Protein AF-A0A7V3GUC4-F1 (afdb_monomer_lite)

Structure (mmCIF, N/CA/C/O backbone):
data_AF-A0A7V3GUC4-F1
#
_entry.id   AF-A0A7V3GUC4-F1
#
loop_
_atom_site.group_PDB
_atom_site.id
_atom_site.type_symbol
_atom_site.label_atom_id
_atom_site.label_alt_id
_atom_site.label_comp_id
_atom_site.label_asym_id
_atom_site.label_entity_id
_atom_site.label_seq_id
_atom_site.pdbx_PDB_ins_code
_atom_site.Cartn_x
_atom_site.Cartn_y
_atom_site.Cartn_z
_atom_site.occupancy
_atom_site.B_iso_or_equiv
_atom_site.auth_seq_id
_atom_site.auth_comp_id
_atom_site.auth_asym_id
_atom_site.auth_atom_id
_atom_sit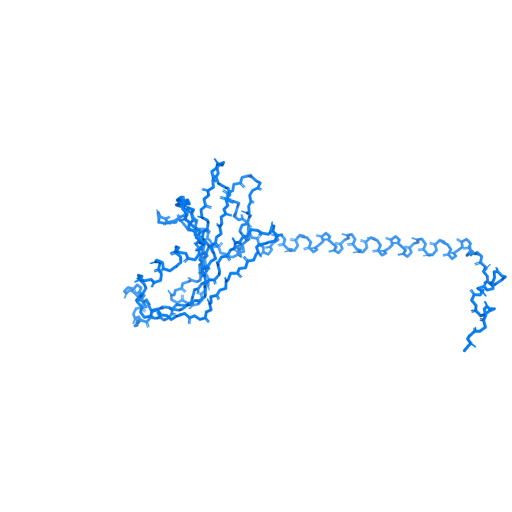e.pdbx_PDB_model_num
ATOM 1 N N . MET A 1 1 ? 56.568 14.018 -6.327 1.00 49.44 1 MET A N 1
ATOM 2 C CA . MET A 1 1 ? 56.702 14.998 -7.427 1.00 49.44 1 MET A CA 1
ATOM 3 C C . MET A 1 1 ? 56.612 14.236 -8.741 1.00 49.44 1 MET A C 1
ATOM 5 O O . MET A 1 1 ? 57.601 13.652 -9.157 1.00 49.44 1 MET A O 1
ATOM 9 N N . THR A 1 2 ? 55.417 14.144 -9.321 1.00 49.81 2 THR A N 1
ATOM 10 C CA . THR A 1 2 ? 55.169 13.628 -10.679 1.00 49.81 2 THR A CA 1
ATOM 11 C C . THR A 1 2 ? 55.562 14.703 -11.692 1.00 49.81 2 THR A C 1
ATOM 13 O O . THR A 1 2 ? 55.303 15.885 -11.455 1.00 49.81 2 THR A O 1
ATOM 16 N N . ARG A 1 3 ? 56.267 14.324 -12.764 1.00 50.00 3 ARG A N 1
ATOM 17 C CA . ARG A 1 3 ? 56.753 15.273 -13.773 1.00 50.00 3 ARG A CA 1
ATOM 18 C C . ARG A 1 3 ? 55.576 15.743 -14.643 1.00 50.00 3 ARG A C 1
ATOM 20 O O . ARG A 1 3 ? 54.760 14.912 -15.027 1.00 50.00 3 ARG A O 1
ATOM 27 N N . PRO A 1 4 ? 55.482 17.044 -14.969 1.00 56.75 4 PRO A N 1
ATOM 28 C CA . PRO A 1 4 ? 54.414 17.584 -15.817 1.00 56.75 4 PRO A CA 1
ATOM 29 C C . PRO A 1 4 ? 54.405 17.013 -17.248 1.00 56.75 4 PRO A C 1
ATOM 31 O O . PRO A 1 4 ? 53.396 17.141 -17.933 1.00 56.75 4 PRO A O 1
ATOM 34 N N . ASP A 1 5 ? 55.475 16.334 -17.668 1.00 56.84 5 ASP A N 1
ATOM 35 C CA . ASP A 1 5 ? 55.592 15.726 -18.998 1.00 56.84 5 ASP A CA 1
ATOM 36 C C . ASP A 1 5 ? 54.876 14.365 -19.120 1.00 56.84 5 ASP A C 1
ATOM 38 O O . ASP A 1 5 ? 54.579 13.932 -20.229 1.00 56.84 5 ASP A O 1
ATOM 42 N N . ASP A 1 6 ? 54.515 13.723 -18.000 1.00 54.62 6 ASP A N 1
ATOM 43 C CA . ASP A 1 6 ? 53.772 12.447 -17.995 1.00 54.62 6 ASP A CA 1
ATOM 44 C C . ASP A 1 6 ? 52.257 12.635 -18.243 1.00 54.62 6 ASP A C 1
ATOM 46 O O . ASP A 1 6 ? 51.493 11.670 -18.243 1.00 54.62 6 ASP A O 1
ATOM 50 N N . LEU A 1 7 ? 51.802 13.882 -18.428 1.00 54.81 7 LEU A N 1
ATOM 51 C CA . LEU A 1 7 ? 50.395 14.240 -18.645 1.00 54.81 7 LEU A CA 1
ATOM 52 C C . LEU A 1 7 ? 50.060 14.561 -20.109 1.00 54.81 7 LEU A C 1
ATOM 54 O O . LEU A 1 7 ? 48.899 14.831 -20.425 1.00 54.81 7 LEU A O 1
ATOM 58 N N . PHE A 1 8 ? 51.049 14.528 -21.006 1.00 58.19 8 PHE A N 1
ATOM 59 C CA . PHE A 1 8 ? 50.827 14.729 -22.433 1.00 58.19 8 PHE A CA 1
ATOM 60 C C . PHE A 1 8 ? 50.652 13.373 -23.112 1.00 58.19 8 PHE A C 1
ATOM 62 O O . PHE A 1 8 ? 51.603 12.625 -23.322 1.00 58.19 8 PHE A O 1
ATOM 69 N N . VAL A 1 9 ? 49.402 13.058 -23.455 1.00 60.81 9 VAL A N 1
ATOM 70 C CA . VAL A 1 9 ? 49.082 11.962 -24.373 1.00 60.81 9 VAL A CA 1
ATOM 71 C C . VAL A 1 9 ? 49.828 12.232 -25.679 1.00 60.81 9 VAL A C 1
ATOM 73 O O . VAL A 1 9 ? 49.647 13.291 -26.282 1.00 60.81 9 VAL A O 1
ATOM 76 N N . ASP A 1 10 ? 50.685 11.299 -26.090 1.00 59.06 10 ASP A N 1
ATOM 77 C CA . ASP A 1 10 ? 51.451 11.395 -27.327 1.00 59.06 10 ASP A CA 1
ATOM 78 C C . ASP A 1 10 ? 50.486 11.507 -28.517 1.00 59.06 10 ASP A C 1
ATOM 80 O O . ASP A 1 10 ? 49.867 10.532 -28.949 1.00 59.06 10 ASP A O 1
ATOM 84 N N . ALA A 1 11 ? 50.323 12.724 -29.037 1.00 57.06 11 ALA A N 1
ATOM 85 C CA . ALA A 1 11 ? 49.419 13.010 -30.146 1.00 57.06 11 ALA A CA 1
ATOM 86 C C . ALA A 1 11 ? 49.819 12.260 -31.430 1.00 57.06 11 ALA A C 1
ATOM 88 O O . ALA A 1 11 ? 48.992 12.109 -32.329 1.00 57.06 11 ALA A O 1
ATOM 89 N N . SER A 1 12 ? 51.060 11.762 -31.514 1.00 57.84 12 SER A N 1
ATOM 90 C CA . SER A 1 12 ? 51.538 10.946 -32.633 1.00 57.84 12 SER A CA 1
ATOM 91 C C . SER A 1 12 ? 51.109 9.474 -32.546 1.00 57.84 12 SER A C 1
ATOM 93 O O . SER A 1 12 ? 51.075 8.792 -33.570 1.00 57.84 12 SER A O 1
ATOM 95 N N . ALA A 1 13 ? 50.692 9.005 -31.363 1.00 61.38 13 ALA A N 1
ATOM 96 C CA . ALA A 1 13 ? 50.120 7.675 -31.153 1.00 61.38 13 ALA A CA 1
ATOM 97 C C . ALA A 1 13 ? 48.615 7.605 -31.489 1.00 61.38 13 ALA A C 1
ATOM 99 O O . ALA A 1 13 ? 48.033 6.519 -31.526 1.00 61.38 13 ALA A O 1
ATOM 100 N N . TYR A 1 14 ? 47.969 8.749 -31.749 1.00 63.34 14 TYR A N 1
ATOM 101 C CA . TYR A 1 14 ? 46.583 8.794 -32.206 1.00 63.34 14 TYR A CA 1
ATOM 102 C C . TYR A 1 14 ? 46.513 8.489 -33.704 1.00 63.34 14 TYR A C 1
ATOM 104 O O . TYR A 1 14 ? 46.754 9.343 -34.559 1.00 63.34 14 TYR A O 1
ATOM 112 N N . HIS A 1 15 ? 46.151 7.254 -34.035 1.00 66.62 15 HIS A N 1
ATOM 113 C CA . HIS A 1 15 ? 45.766 6.899 -35.392 1.00 66.62 15 HIS A CA 1
ATOM 114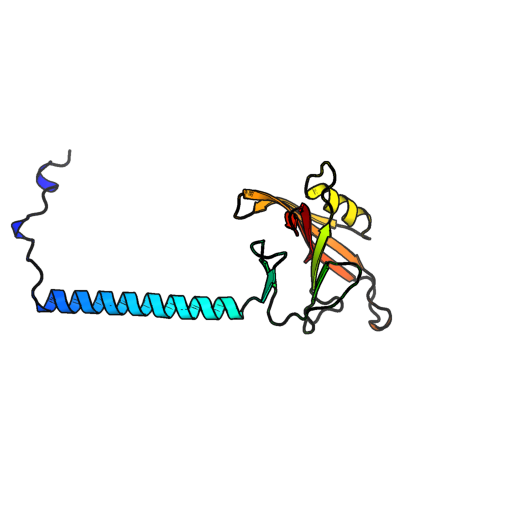 C C . HIS A 1 15 ? 44.249 7.040 -35.538 1.00 66.62 15 HIS A C 1
ATOM 116 O O . HIS A 1 15 ? 43.509 6.366 -34.818 1.00 66.62 15 HIS A O 1
ATOM 122 N N . PRO A 1 16 ? 43.756 7.917 -36.436 1.00 70.25 16 PRO A N 1
ATOM 123 C CA . PRO A 1 16 ? 42.329 7.993 -36.698 1.00 70.25 16 PRO A CA 1
ATOM 124 C C . PRO A 1 16 ? 41.853 6.624 -37.201 1.00 70.25 16 PRO A C 1
ATOM 126 O O . PRO A 1 16 ? 42.535 6.021 -38.037 1.00 70.25 16 PRO A O 1
ATOM 129 N N . PRO A 1 17 ? 40.709 6.124 -36.705 1.00 72.62 17 PRO A N 1
ATOM 130 C CA . PRO A 1 17 ? 40.251 4.782 -37.023 1.00 72.62 17 PRO A CA 1
ATOM 131 C C . PRO A 1 17 ? 40.114 4.611 -38.532 1.00 72.62 17 PRO A C 1
ATOM 133 O O . PRO A 1 17 ? 39.611 5.490 -39.246 1.00 72.62 17 PRO A O 1
ATOM 136 N N . GLY A 1 18 ? 40.543 3.455 -39.030 1.00 82.19 18 GLY A N 1
ATOM 137 C CA . GLY A 1 18 ? 40.352 3.108 -40.430 1.00 82.19 18 GLY A CA 1
ATOM 138 C C . GLY A 1 18 ? 38.861 3.111 -40.790 1.00 82.19 18 GLY A C 1
ATOM 139 O O . GLY A 1 18 ? 37.994 2.885 -39.946 1.00 82.19 18 GLY A O 1
ATOM 140 N N . LYS A 1 19 ? 38.520 3.301 -42.073 1.00 81.69 19 LYS A N 1
ATOM 141 C CA . LYS A 1 19 ? 37.110 3.287 -42.535 1.00 81.69 19 LYS A CA 1
ATOM 142 C C . LYS A 1 19 ? 36.351 2.021 -42.110 1.00 81.69 19 LYS A C 1
ATOM 144 O O . LYS A 1 19 ? 35.135 2.064 -41.952 1.00 81.69 19 LYS A O 1
ATOM 149 N N . TRP A 1 20 ? 37.056 0.900 -41.958 1.00 80.06 20 TRP A N 1
ATOM 150 C CA . TRP A 1 20 ? 36.499 -0.364 -41.479 1.00 80.06 20 TRP A CA 1
ATOM 151 C C . TRP A 1 20 ? 36.253 -0.368 -39.965 1.00 80.06 20 TRP A C 1
ATOM 153 O O . TRP A 1 20 ? 35.163 -0.730 -39.537 1.00 80.06 20 TRP A O 1
ATOM 163 N N . GLU A 1 21 ? 37.211 0.106 -39.169 1.00 80.75 21 GLU A N 1
ATOM 164 C CA . GLU A 1 21 ? 37.087 0.222 -37.709 1.00 80.75 21 GLU A CA 1
ATOM 165 C C . GLU A 1 21 ? 35.981 1.204 -37.321 1.00 80.75 21 GLU A C 1
ATOM 167 O O . GLU A 1 21 ? 35.168 0.905 -36.452 1.00 80.75 21 GLU A O 1
ATOM 172 N N . ALA A 1 22 ? 35.865 2.324 -38.041 1.00 76.94 22 ALA A N 1
ATOM 173 C CA . ALA A 1 22 ? 34.768 3.269 -37.863 1.00 76.94 22 ALA A CA 1
ATOM 174 C C . ALA A 1 22 ? 33.399 2.640 -38.192 1.00 76.94 22 ALA A C 1
ATOM 176 O O . ALA A 1 22 ? 32.425 2.863 -37.479 1.00 76.94 22 ALA A O 1
ATOM 177 N N . ARG A 1 23 ? 33.305 1.813 -39.245 1.00 82.38 23 ARG A N 1
ATOM 178 C CA . ARG A 1 23 ? 32.062 1.094 -39.591 1.00 82.38 23 ARG A CA 1
ATOM 179 C C . ARG A 1 23 ? 31.712 0.017 -38.567 1.00 82.38 23 ARG A C 1
ATOM 181 O O . ARG A 1 23 ? 30.545 -0.097 -38.210 1.00 82.38 23 ARG A O 1
ATOM 188 N N . ALA A 1 24 ? 32.699 -0.741 -38.092 1.00 83.81 24 ALA A N 1
ATOM 189 C CA . ALA A 1 24 ? 32.514 -1.756 -37.060 1.00 83.81 24 ALA A CA 1
ATOM 190 C C . ALA A 1 24 ? 32.099 -1.127 -35.720 1.00 83.81 24 ALA A C 1
ATOM 192 O O . ALA A 1 24 ? 31.159 -1.604 -35.091 1.00 83.81 24 ALA A O 1
ATOM 193 N N . GLY A 1 25 ? 32.729 -0.013 -35.331 1.00 84.81 25 GLY A N 1
ATOM 194 C CA . GLY A 1 25 ? 32.355 0.765 -34.150 1.00 84.81 25 GLY A CA 1
ATOM 195 C C . GLY A 1 25 ? 30.940 1.334 -34.253 1.00 84.81 25 GLY A C 1
ATOM 196 O O . GLY A 1 25 ? 30.139 1.156 -33.340 1.00 84.81 25 GLY A O 1
ATOM 197 N N . ASN A 1 26 ? 30.584 1.929 -35.395 1.00 89.12 26 ASN A N 1
ATOM 198 C CA . ASN A 1 26 ? 29.226 2.429 -35.627 1.00 89.12 26 ASN A CA 1
ATOM 199 C C . ASN A 1 26 ? 28.183 1.304 -35.585 1.00 89.12 26 ASN A C 1
ATOM 201 O O . ASN A 1 26 ? 27.116 1.483 -35.003 1.00 89.12 26 ASN A O 1
ATOM 205 N N . LEU A 1 27 ? 28.484 0.138 -36.166 1.00 93.62 27 LEU A N 1
ATOM 206 C CA . LEU A 1 27 ? 27.596 -1.021 -36.110 1.00 93.62 27 LEU A CA 1
ATOM 207 C C . LEU A 1 27 ? 27.426 -1.519 -34.672 1.00 93.62 27 LEU A C 1
ATOM 209 O O . LEU A 1 27 ? 26.302 -1.772 -34.257 1.00 93.62 27 LEU A O 1
ATOM 213 N N . LEU A 1 28 ? 28.512 -1.614 -33.901 1.00 92.12 28 LEU A N 1
ATOM 214 C CA . LEU A 1 28 ? 28.461 -2.006 -32.493 1.00 92.12 28 LEU A CA 1
ATOM 215 C C . LEU A 1 28 ? 27.578 -1.050 -31.683 1.00 92.12 28 LEU A C 1
ATOM 217 O O . LEU A 1 28 ? 26.718 -1.505 -30.935 1.00 92.12 28 LEU A O 1
ATOM 221 N N . VAL A 1 29 ? 27.743 0.263 -31.869 1.00 91.69 29 VAL A N 1
ATOM 222 C CA . VAL A 1 29 ? 26.910 1.278 -31.208 1.00 91.69 29 VAL A CA 1
ATOM 223 C C . VAL A 1 29 ? 25.440 1.105 -31.584 1.00 91.69 29 VAL A C 1
ATOM 225 O O . VAL A 1 29 ? 24.587 1.122 -30.702 1.00 91.69 29 VAL A O 1
ATOM 228 N N . LEU A 1 30 ? 25.133 0.883 -32.865 1.00 93.06 30 LEU A N 1
ATOM 229 C CA . LEU A 1 30 ? 23.760 0.645 -33.317 1.00 93.06 30 LEU A CA 1
ATOM 230 C C . LEU A 1 30 ? 23.167 -0.642 -32.733 1.00 93.06 30 LEU A C 1
ATOM 232 O O . LEU A 1 30 ? 22.004 -0.648 -32.341 1.00 93.06 30 LEU A O 1
ATOM 236 N N . VAL A 1 31 ? 23.955 -1.714 -32.638 1.00 94.38 31 VAL A N 1
ATOM 237 C CA . VAL A 1 31 ? 23.527 -2.985 -32.037 1.00 94.38 31 VAL A CA 1
ATOM 238 C C . VAL A 1 31 ? 23.248 -2.809 -30.547 1.00 94.38 31 VAL A C 1
ATOM 240 O O . VAL A 1 31 ? 22.194 -3.224 -30.075 1.00 94.38 31 VAL A O 1
ATOM 243 N N . VAL A 1 32 ? 24.148 -2.157 -29.809 1.00 94.12 32 VAL A N 1
ATOM 244 C CA . VAL A 1 32 ? 23.967 -1.890 -28.374 1.00 94.12 32 VAL A CA 1
ATOM 245 C C . VAL A 1 32 ? 22.763 -0.980 -28.141 1.00 94.12 32 VAL A C 1
ATOM 247 O O . VAL A 1 32 ? 21.931 -1.283 -27.291 1.00 94.12 32 VAL A O 1
ATOM 250 N N . ALA A 1 33 ? 22.618 0.092 -28.923 1.00 93.75 33 ALA A N 1
ATOM 251 C CA . ALA A 1 33 ? 21.455 0.970 -28.852 1.00 93.75 33 ALA A CA 1
ATOM 252 C C . ALA A 1 33 ? 20.156 0.206 -29.154 1.00 93.75 33 ALA A C 1
ATOM 254 O O . ALA A 1 33 ? 19.178 0.348 -28.425 1.00 93.75 33 ALA A O 1
ATOM 255 N N . GLY A 1 34 ? 20.158 -0.656 -30.175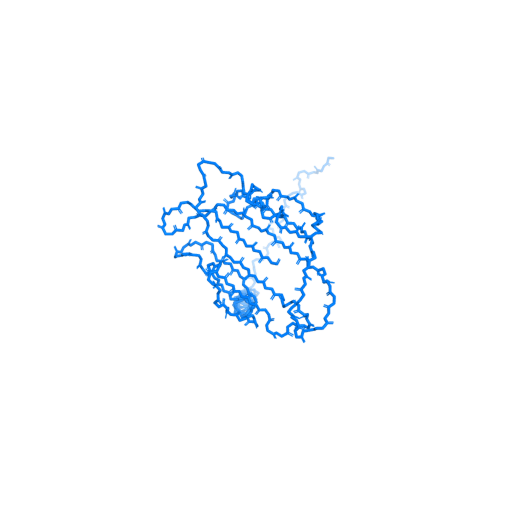 1.00 95.06 34 GLY A N 1
ATOM 256 C CA . GLY A 1 34 ? 19.024 -1.516 -30.512 1.00 95.06 34 GLY A CA 1
ATOM 257 C C . GLY A 1 34 ? 18.653 -2.478 -29.382 1.00 95.06 34 GLY A C 1
ATOM 258 O O . GLY A 1 34 ? 17.480 -2.580 -29.036 1.00 95.06 34 GLY A O 1
ATOM 259 N N . LEU A 1 35 ? 19.641 -3.133 -28.763 1.00 94.88 35 LEU A N 1
ATOM 260 C CA . LEU A 1 35 ? 19.430 -4.025 -27.618 1.00 94.88 35 LEU A CA 1
ATOM 261 C C . LEU A 1 35 ? 18.895 -3.281 -26.392 1.00 94.88 35 LEU A C 1
ATOM 263 O O . LEU A 1 35 ? 18.006 -3.795 -25.722 1.00 94.88 35 LEU A O 1
ATOM 267 N N . LEU A 1 36 ? 19.392 -2.074 -26.110 1.00 94.94 36 LEU A N 1
ATOM 268 C CA . LEU A 1 36 ? 18.893 -1.252 -25.006 1.00 94.94 36 LEU A CA 1
ATOM 269 C C . LEU A 1 36 ? 17.454 -0.790 -25.244 1.00 94.94 36 LEU A C 1
ATOM 271 O O . LEU A 1 36 ? 16.648 -0.821 -24.319 1.00 94.94 36 LEU A O 1
ATOM 275 N N . LEU A 1 37 ? 17.113 -0.399 -26.474 1.00 94.88 37 LEU A N 1
ATOM 276 C CA . LEU A 1 37 ? 15.751 0.004 -26.827 1.00 94.88 37 LEU A CA 1
ATOM 277 C C . LEU A 1 37 ? 14.776 -1.175 -26.749 1.00 94.88 37 LEU A C 1
ATOM 279 O O . LEU A 1 37 ? 13.720 -1.049 -26.136 1.00 94.88 37 LEU A O 1
ATOM 283 N N . LEU A 1 38 ? 15.141 -2.327 -27.320 1.00 93.81 38 LEU A N 1
ATOM 284 C CA . LEU A 1 38 ? 14.331 -3.547 -27.253 1.00 93.81 38 LEU A CA 1
ATOM 285 C C . LEU A 1 38 ? 14.188 -4.051 -25.818 1.00 93.81 38 LEU A C 1
ATOM 287 O O . LEU A 1 38 ? 13.079 -4.340 -25.381 1.00 93.81 38 LEU A O 1
ATOM 291 N N . GLY A 1 39 ? 15.292 -4.115 -25.074 1.00 90.62 39 GLY A N 1
ATOM 292 C CA . GLY A 1 39 ? 15.290 -4.526 -23.674 1.00 90.62 39 GLY A CA 1
ATOM 293 C C . GLY A 1 39 ? 14.457 -3.586 -22.806 1.00 90.62 39 GLY A C 1
ATOM 294 O O . GLY A 1 39 ? 13.645 -4.051 -22.014 1.00 90.62 39 GLY A O 1
ATOM 295 N N . GLY A 1 40 ? 14.590 -2.272 -23.002 1.00 89.06 40 GLY A N 1
ATOM 296 C CA . GLY A 1 40 ? 13.775 -1.273 -22.311 1.00 89.06 40 GLY A CA 1
ATOM 297 C C . GLY A 1 40 ? 12.286 -1.392 -22.637 1.00 89.06 40 GLY A C 1
ATOM 298 O O . GLY A 1 40 ? 11.454 -1.272 -21.740 1.00 89.06 40 GLY A O 1
ATOM 299 N N . TRP A 1 41 ? 11.939 -1.677 -23.894 1.00 89.94 41 TRP A N 1
ATOM 300 C CA . TRP A 1 41 ? 10.551 -1.889 -24.304 1.00 89.94 41 TRP A CA 1
ATOM 301 C C . TRP A 1 41 ? 9.954 -3.167 -23.701 1.00 89.94 41 TRP A C 1
ATOM 303 O O . TRP A 1 41 ? 8.906 -3.099 -23.069 1.00 89.94 41 TRP A O 1
ATOM 313 N N . MET A 1 42 ? 10.657 -4.302 -23.783 1.00 88.81 42 MET A N 1
ATOM 314 C CA . MET A 1 42 ? 10.202 -5.551 -23.156 1.00 88.81 42 MET A CA 1
ATOM 315 C C . MET A 1 42 ? 10.088 -5.428 -21.634 1.00 88.81 42 MET A C 1
ATOM 317 O O . MET A 1 42 ? 9.160 -5.968 -21.042 1.00 88.81 42 MET A O 1
ATOM 321 N N . PHE A 1 43 ? 11.011 -4.706 -20.992 1.00 80.56 43 PHE A N 1
ATOM 322 C CA . PHE A 1 43 ? 10.946 -4.442 -19.557 1.00 80.56 43 PHE A CA 1
ATOM 323 C C . PHE A 1 43 ? 9.727 -3.593 -19.187 1.00 80.56 43 PHE A C 1
ATOM 325 O O . PHE A 1 43 ? 9.058 -3.885 -18.198 1.00 80.56 43 PHE A O 1
ATOM 332 N N . LYS A 1 44 ? 9.415 -2.567 -19.988 1.00 81.44 44 LYS A N 1
ATOM 333 C CA . LYS A 1 44 ? 8.211 -1.753 -19.808 1.00 81.44 44 LYS A CA 1
ATOM 334 C C . LYS A 1 44 ? 6.950 -2.612 -19.900 1.00 81.44 44 LYS A C 1
ATOM 336 O O . LYS A 1 44 ? 6.136 -2.541 -18.987 1.00 81.44 44 LYS A O 1
ATOM 341 N N . ASP A 1 45 ? 6.804 -3.403 -20.959 1.00 80.00 45 ASP A N 1
ATOM 342 C CA . ASP A 1 45 ? 5.611 -4.232 -21.168 1.00 80.00 45 ASP A CA 1
ATOM 343 C C . ASP A 1 45 ? 5.466 -5.268 -20.045 1.00 80.00 45 ASP A C 1
ATOM 345 O O . ASP A 1 45 ? 4.399 -5.399 -19.452 1.00 80.00 45 ASP A O 1
ATOM 349 N N . TRP A 1 46 ? 6.571 -5.910 -19.652 1.00 80.38 46 TRP A N 1
ATOM 350 C CA . TRP A 1 46 ? 6.583 -6.824 -18.513 1.00 80.38 46 TRP A CA 1
ATOM 351 C C . TRP A 1 46 ? 6.133 -6.138 -17.217 1.00 80.38 46 TRP A C 1
ATOM 353 O O . TRP A 1 46 ? 5.267 -6.662 -16.524 1.00 80.38 46 TRP A O 1
ATOM 363 N N . MET A 1 47 ? 6.663 -4.951 -16.903 1.00 75.44 47 MET A N 1
ATOM 364 C CA . MET A 1 47 ? 6.256 -4.182 -15.720 1.00 75.44 47 MET A CA 1
ATOM 365 C C . MET A 1 47 ? 4.782 -3.761 -15.768 1.00 75.44 47 MET A C 1
ATOM 367 O O . MET A 1 47 ? 4.119 -3.772 -14.734 1.00 75.44 47 MET A O 1
ATOM 371 N N . GLN A 1 48 ? 4.264 -3.404 -16.945 1.00 72.44 48 GLN A N 1
ATOM 372 C CA . GLN A 1 48 ? 2.852 -3.054 -17.129 1.00 72.44 48 GLN A CA 1
ATOM 373 C C . GLN A 1 48 ? 1.927 -4.259 -16.930 1.00 72.44 48 GLN A C 1
ATOM 375 O O . GLN A 1 48 ? 0.836 -4.097 -16.393 1.00 72.44 48 GLN A O 1
ATOM 380 N N . ASP A 1 49 ? 2.376 -5.463 -17.283 1.00 74.12 49 ASP A N 1
ATOM 381 C CA . ASP A 1 49 ? 1.624 -6.697 -17.041 1.00 74.12 49 ASP A CA 1
ATOM 382 C C . ASP A 1 49 ? 1.659 -7.144 -15.567 1.00 74.12 49 ASP A C 1
ATOM 384 O O . ASP A 1 49 ? 0.776 -7.882 -15.127 1.00 74.12 49 ASP A O 1
ATOM 388 N N . GLN A 1 50 ? 2.659 -6.712 -14.786 1.00 73.31 50 GLN A N 1
ATOM 389 C CA . GLN A 1 50 ? 2.794 -7.087 -13.370 1.00 73.31 50 GLN A CA 1
ATOM 390 C C . GLN A 1 50 ? 1.895 -6.288 -12.422 1.00 73.31 50 GLN A C 1
ATOM 392 O O . GLN A 1 50 ? 1.692 -6.730 -11.291 1.00 73.31 50 GLN A O 1
ATOM 397 N N . PHE A 1 51 ? 1.360 -5.139 -12.841 1.00 74.94 51 PHE A N 1
ATOM 398 C CA . PHE A 1 51 ? 0.577 -4.269 -11.965 1.00 74.94 51 PHE A CA 1
ATOM 399 C C . PHE A 1 51 ? -0.627 -3.692 -12.690 1.00 74.94 51 PHE A C 1
ATOM 401 O O . PHE A 1 51 ? -0.536 -3.164 -13.795 1.00 74.94 51 PHE A O 1
ATOM 408 N N . ARG A 1 52 ? -1.772 -3.731 -12.020 1.00 74.81 52 ARG A N 1
ATOM 409 C CA . ARG A 1 52 ? -2.908 -2.888 -12.367 1.00 74.81 52 ARG A CA 1
ATOM 410 C C . ARG A 1 52 ? -2.828 -1.624 -11.537 1.00 74.81 52 ARG A C 1
ATOM 412 O O . ARG A 1 52 ? -2.297 -1.638 -10.437 1.00 74.81 52 ARG A O 1
ATOM 419 N N . TYR A 1 53 ? -3.362 -0.538 -12.066 1.00 78.50 53 TYR A N 1
ATOM 420 C CA . TYR A 1 53 ? -3.293 0.761 -11.420 1.00 78.50 53 TYR A CA 1
ATOM 421 C C . TYR A 1 53 ? -4.694 1.244 -11.093 1.00 78.50 53 TYR A C 1
ATOM 423 O O . TYR A 1 53 ? -5.581 1.227 -11.948 1.00 78.50 53 TYR A O 1
ATOM 431 N N . LEU A 1 54 ? -4.877 1.690 -9.859 1.00 75.00 54 LEU A N 1
ATOM 432 C CA . LEU A 1 54 ? -6.066 2.387 -9.417 1.00 75.00 54 LEU A CA 1
ATOM 433 C C . LEU A 1 54 ? -5.752 3.880 -9.375 1.00 75.00 54 LEU A C 1
ATOM 435 O O . LEU A 1 54 ? -5.034 4.346 -8.495 1.00 75.00 54 LEU A O 1
ATOM 439 N N . ALA A 1 55 ? -6.229 4.621 -10.372 1.00 72.56 55 ALA A N 1
ATOM 440 C CA . ALA A 1 55 ? -6.079 6.069 -10.391 1.00 72.56 55 ALA A CA 1
ATOM 441 C C . ALA A 1 55 ? -7.100 6.690 -9.433 1.00 72.56 55 ALA A C 1
ATOM 443 O O . ALA A 1 55 ? -8.298 6.459 -9.584 1.00 72.56 55 ALA A O 1
ATOM 444 N N . LEU A 1 56 ? -6.624 7.477 -8.467 1.00 69.75 56 LEU A N 1
ATOM 445 C CA . LEU A 1 56 ? -7.500 8.213 -7.554 1.00 69.75 56 LEU A CA 1
ATOM 446 C C . LEU A 1 56 ? -8.283 9.299 -8.310 1.00 69.75 56 LEU A C 1
ATOM 448 O O . LEU A 1 56 ? -9.483 9.428 -8.133 1.00 69.75 56 LEU A O 1
ATOM 452 N N . ALA A 1 57 ? -7.633 10.032 -9.212 1.00 66.44 57 ALA A N 1
ATOM 453 C CA . ALA A 1 57 ? -8.268 10.926 -10.178 1.00 66.44 57 ALA A CA 1
ATOM 454 C C . ALA A 1 57 ? -7.355 11.103 -11.405 1.00 66.44 57 ALA A C 1
ATOM 456 O O . ALA A 1 57 ? -6.230 10.594 -11.442 1.00 66.44 57 ALA A O 1
ATOM 457 N N . GLU A 1 58 ? -7.827 11.816 -12.427 1.00 56.09 58 GLU A N 1
ATOM 458 C CA . GLU A 1 58 ? -7.023 12.121 -13.613 1.00 56.09 58 GLU A CA 1
ATOM 459 C C . GLU A 1 58 ? -5.793 12.968 -13.230 1.00 56.09 58 GLU A C 1
ATOM 461 O O . GLU A 1 58 ? -5.927 14.080 -12.724 1.00 56.09 58 GLU A O 1
ATOM 466 N N . GLY A 1 59 ? -4.588 12.427 -13.448 1.00 61.22 59 GLY A N 1
ATOM 467 C CA . GLY A 1 59 ? -3.319 13.082 -13.096 1.00 61.22 59 GLY A CA 1
ATOM 468 C C . GLY A 1 59 ? -2.844 12.885 -11.649 1.00 61.22 59 GLY A C 1
ATOM 469 O O . GLY A 1 59 ? -1.798 13.425 -11.292 1.00 61.22 59 GLY A O 1
ATOM 470 N N . GLU A 1 60 ? -3.561 12.106 -10.836 1.00 68.56 60 GLU A N 1
ATOM 471 C CA . GLU A 1 60 ? -3.225 11.843 -9.429 1.00 68.56 60 GLU A CA 1
ATOM 472 C C . GLU A 1 60 ? -2.466 10.519 -9.223 1.00 68.56 60 GLU A C 1
ATOM 474 O O . GLU A 1 60 ? -2.226 9.758 -10.165 1.00 68.56 60 GLU A O 1
ATOM 479 N N . ILE A 1 61 ? -2.069 10.245 -7.969 1.00 66.00 61 ILE A N 1
ATOM 480 C CA . ILE A 1 61 ? -1.376 9.004 -7.592 1.00 66.00 61 ILE A CA 1
ATOM 481 C C . ILE A 1 61 ? -2.191 7.793 -8.061 1.00 66.00 61 ILE A C 1
ATOM 483 O O . ILE A 1 61 ? -3.375 7.643 -7.752 1.00 66.00 61 ILE A O 1
ATOM 487 N N . ALA A 1 62 ? -1.504 6.913 -8.784 1.00 79.12 62 ALA A N 1
ATOM 488 C CA . ALA A 1 62 ? -1.989 5.599 -9.145 1.00 79.12 62 ALA A CA 1
ATOM 489 C C . ALA A 1 62 ? -1.495 4.576 -8.118 1.00 79.12 62 ALA A C 1
ATOM 491 O O . ALA A 1 62 ? -0.289 4.450 -7.902 1.00 79.12 62 ALA A O 1
ATOM 492 N N . ILE A 1 63 ? -2.420 3.847 -7.504 1.00 81.50 63 ILE A N 1
ATOM 493 C CA . ILE A 1 63 ? -2.119 2.807 -6.522 1.00 81.50 63 ILE A CA 1
ATOM 494 C C . ILE A 1 63 ? -1.975 1.472 -7.269 1.00 81.50 63 ILE A C 1
ATOM 496 O O . ILE A 1 63 ? -2.942 1.031 -7.901 1.00 81.50 63 ILE A O 1
ATOM 500 N N . PRO A 1 64 ? -0.776 0.862 -7.300 1.00 83.62 64 PRO A N 1
ATOM 501 C CA . PRO A 1 64 ? -0.565 -0.391 -8.005 1.00 83.62 64 PRO A CA 1
ATOM 502 C C . PRO A 1 64 ? -1.075 -1.577 -7.181 1.00 83.62 64 PRO A C 1
ATOM 504 O O . PRO A 1 64 ? -0.704 -1.714 -6.023 1.00 83.62 64 PRO A O 1
ATOM 507 N N . TYR A 1 65 ? -1.825 -2.481 -7.807 1.00 86.62 65 TYR A N 1
ATOM 508 C CA . TYR A 1 65 ? -2.246 -3.748 -7.210 1.00 86.62 65 TYR A CA 1
ATOM 509 C C . TYR A 1 65 ? -1.952 -4.937 -8.142 1.00 86.62 65 TYR A C 1
ATOM 511 O O . TYR A 1 65 ? -1.877 -4.767 -9.367 1.00 86.62 65 TYR A O 1
ATOM 519 N N . PRO A 1 66 ? -1.774 -6.160 -7.606 1.00 86.00 66 PRO A N 1
ATOM 520 C CA . PRO A 1 66 ? -1.457 -7.329 -8.422 1.00 86.00 66 PRO A CA 1
ATOM 521 C C . PRO A 1 66 ? -2.568 -7.678 -9.433 1.00 86.00 66 PRO A C 1
ATOM 523 O O . PRO A 1 66 ? -3.753 -7.613 -9.105 1.00 86.00 66 PRO A O 1
ATOM 526 N N . PRO A 1 67 ? -2.235 -8.143 -10.651 1.00 84.56 67 PRO A N 1
ATOM 527 C CA . PRO A 1 67 ? -3.210 -8.418 -11.708 1.00 84.56 67 PRO A CA 1
ATOM 528 C C . PRO A 1 67 ? -4.128 -9.607 -11.413 1.00 84.56 67 PRO A C 1
ATOM 530 O O . PRO A 1 67 ? -5.191 -9.708 -12.025 1.00 84.56 67 PRO A O 1
ATOM 533 N N . ALA A 1 68 ? -3.711 -10.502 -10.513 1.00 87.94 68 ALA A N 1
ATOM 534 C CA . ALA A 1 68 ? -4.500 -11.644 -10.061 1.00 87.94 68 ALA A CA 1
ATOM 535 C C . ALA A 1 68 ? -5.601 -11.249 -9.062 1.00 87.94 68 ALA A C 1
ATOM 537 O O . ALA A 1 68 ? -6.517 -12.035 -8.824 1.00 87.94 68 ALA A O 1
ATOM 538 N N . TRP A 1 69 ? -5.517 -10.051 -8.477 1.00 91.75 69 TRP A N 1
ATOM 539 C CA . TRP A 1 69 ? -6.487 -9.586 -7.498 1.00 91.75 69 TRP A CA 1
ATOM 540 C C . TRP A 1 69 ? -7.740 -9.055 -8.191 1.00 91.75 69 TRP A C 1
ATOM 542 O O . TRP A 1 69 ? -7.687 -8.439 -9.260 1.00 91.75 69 TRP A O 1
ATOM 552 N N . ALA A 1 70 ? -8.888 -9.315 -7.576 1.00 90.38 70 ALA A N 1
ATOM 553 C CA . ALA A 1 70 ? -10.188 -8.932 -8.095 1.00 90.38 70 ALA A CA 1
ATOM 554 C C . ALA A 1 70 ? -10.714 -7.697 -7.361 1.00 90.38 70 ALA A C 1
ATOM 556 O O . ALA A 1 70 ? -10.662 -7.627 -6.134 1.00 90.38 70 ALA A O 1
ATOM 557 N N . LEU A 1 71 ? -11.269 -6.746 -8.117 1.00 89.75 71 LEU A N 1
ATOM 558 C CA . LEU A 1 71 ? -12.033 -5.635 -7.552 1.00 89.75 71 LEU A CA 1
ATOM 559 C C . LEU A 1 71 ? -13.289 -6.173 -6.864 1.00 89.75 71 LEU A C 1
ATOM 561 O O . LEU A 1 71 ? -14.052 -6.938 -7.458 1.00 89.75 71 LEU A O 1
ATOM 565 N N . GLN A 1 72 ? -13.514 -5.740 -5.629 1.00 90.19 72 GLN A N 1
ATOM 566 C CA . GLN A 1 72 ? -14.687 -6.083 -4.840 1.00 90.19 72 GLN A CA 1
ATOM 567 C C . GLN A 1 72 ? -15.385 -4.801 -4.389 1.00 90.19 72 GLN A C 1
ATOM 569 O O . GLN A 1 72 ? -14.767 -3.922 -3.798 1.00 90.19 72 GLN A O 1
ATOM 574 N N . SER A 1 73 ? -16.687 -4.693 -4.649 1.00 87.56 73 SER A N 1
ATOM 575 C CA . SER A 1 73 ? -17.485 -3.577 -4.141 1.00 87.56 73 SER A CA 1
ATOM 576 C C . SER A 1 73 ? -17.757 -3.754 -2.648 1.00 87.56 73 SER A C 1
ATOM 578 O O . SER A 1 73 ? -18.265 -4.795 -2.231 1.00 87.56 73 SER A O 1
ATOM 580 N N . ASP A 1 74 ? -17.469 -2.727 -1.857 1.00 86.69 74 ASP A N 1
ATOM 581 C CA . ASP A 1 74 ? -17.842 -2.644 -0.447 1.00 86.69 74 ASP A CA 1
ATOM 582 C C . ASP A 1 74 ? -18.297 -1.204 -0.149 1.00 86.69 74 ASP A C 1
ATOM 584 O O . ASP A 1 74 ? -17.600 -0.267 -0.519 1.00 86.69 74 ASP A O 1
ATOM 588 N N . PRO A 1 75 ? -19.466 -0.997 0.483 1.00 85.50 75 PRO A N 1
ATOM 589 C CA . PRO A 1 75 ? -20.012 0.340 0.724 1.00 85.50 75 PRO A CA 1
ATOM 590 C C . PRO A 1 75 ? -19.247 1.168 1.773 1.00 85.50 75 PRO A C 1
ATOM 592 O O . PRO A 1 75 ? -19.568 2.335 1.978 1.00 85.50 75 PRO A O 1
ATOM 595 N N . THR A 1 76 ? -18.296 0.574 2.490 1.00 83.88 76 THR A N 1
ATOM 596 C CA . THR A 1 76 ? -17.545 1.201 3.588 1.00 83.88 76 THR A CA 1
ATOM 597 C C . THR A 1 76 ? -16.175 1.730 3.171 1.00 83.88 76 THR A C 1
ATOM 599 O O . THR A 1 76 ? -15.505 2.361 3.993 1.00 83.88 76 THR A O 1
ATOM 602 N N . VAL A 1 77 ? -15.749 1.462 1.935 1.00 88.88 77 VAL A N 1
ATOM 603 C CA . VAL A 1 77 ? -14.464 1.871 1.350 1.00 88.88 77 VAL A CA 1
ATOM 604 C C . VAL A 1 77 ? -14.685 2.352 -0.077 1.00 88.88 77 VAL A C 1
ATOM 606 O O . VAL A 1 77 ? -15.596 1.886 -0.755 1.00 88.88 77 VAL A O 1
ATOM 609 N N . ASP A 1 78 ? -13.842 3.264 -0.546 1.00 88.75 78 ASP A N 1
ATOM 610 C CA . ASP A 1 78 ? -13.936 3.773 -1.915 1.00 88.75 78 ASP A CA 1
ATOM 611 C C . ASP A 1 78 ? -13.481 2.711 -2.917 1.00 88.75 78 ASP A C 1
ATOM 613 O O . ASP A 1 78 ? -14.105 2.512 -3.960 1.00 88.75 78 ASP A O 1
ATOM 617 N N . PHE A 1 79 ? -12.427 1.967 -2.564 1.00 89.19 79 PHE A N 1
ATOM 618 C CA . PHE A 1 79 ? -11.938 0.857 -3.370 1.00 89.19 79 PHE A CA 1
ATOM 619 C C . PHE A 1 79 ? -11.484 -0.314 -2.505 1.00 89.19 79 PHE A C 1
ATOM 621 O O . PHE A 1 79 ? -10.855 -0.133 -1.462 1.00 89.19 79 PHE A O 1
ATOM 628 N N . ARG A 1 80 ? -11.763 -1.530 -2.978 1.00 92.44 80 ARG A N 1
ATOM 629 C CA . ARG A 1 80 ? -11.191 -2.760 -2.436 1.00 92.44 80 ARG A CA 1
ATOM 630 C C . ARG A 1 80 ? -10.789 -3.693 -3.565 1.00 92.44 80 ARG A C 1
ATOM 632 O O . ARG A 1 80 ? -11.564 -3.942 -4.491 1.00 92.44 80 ARG A O 1
ATOM 639 N N . VAL A 1 81 ? -9.601 -4.261 -3.439 1.00 93.31 81 VAL A N 1
ATOM 640 C CA . VAL A 1 81 ? -9.141 -5.398 -4.235 1.00 93.31 81 VAL A CA 1
ATOM 641 C C . VAL A 1 81 ? -8.760 -6.537 -3.298 1.00 93.31 81 VAL A C 1
ATOM 643 O O . VAL A 1 81 ? -8.283 -6.305 -2.192 1.00 93.31 81 VAL A O 1
ATOM 646 N N . VAL A 1 82 ? -9.023 -7.771 -3.710 1.00 92.88 82 VAL A N 1
ATOM 647 C CA . VAL A 1 82 ? -8.810 -8.967 -2.884 1.00 92.88 82 VAL A CA 1
ATOM 648 C C . VAL A 1 82 ? -8.112 -10.032 -3.710 1.00 92.88 82 VAL A C 1
ATOM 650 O O . VAL A 1 82 ? -8.418 -10.176 -4.892 1.00 92.88 82 VAL A O 1
ATOM 653 N N . ASP A 1 83 ? -7.217 -10.797 -3.092 1.00 93.31 83 ASP A N 1
ATOM 654 C CA . ASP A 1 83 ? -6.679 -12.032 -3.655 1.00 93.31 83 ASP A CA 1
ATOM 655 C C . ASP A 1 83 ? -7.710 -13.166 -3.527 1.00 93.31 83 ASP A C 1
ATOM 657 O O . ASP A 1 83 ? -7.898 -13.705 -2.431 1.00 93.31 83 ASP A O 1
ATOM 661 N N . PRO A 1 84 ? -8.380 -13.580 -4.617 1.00 86.19 84 PRO A N 1
ATOM 662 C CA . PRO A 1 84 ? -9.344 -14.670 -4.543 1.00 86.19 84 PRO A CA 1
ATOM 663 C C . PRO A 1 84 ? -8.668 -16.048 -4.460 1.00 86.19 84 PRO A C 1
ATOM 665 O O . PRO A 1 84 ? -9.347 -17.044 -4.223 1.00 86.19 84 PRO A O 1
ATOM 668 N N . THR A 1 85 ? -7.357 -16.128 -4.709 1.00 87.19 85 THR A N 1
ATOM 669 C CA . THR A 1 85 ? -6.592 -17.382 -4.795 1.00 87.19 85 THR A CA 1
ATOM 670 C C . THR A 1 85 ? -5.733 -17.658 -3.565 1.00 87.19 85 THR A C 1
ATOM 672 O O . THR A 1 85 ? -5.147 -18.738 -3.457 1.00 87.19 85 THR A O 1
ATOM 675 N N . GLY A 1 86 ? -5.665 -16.703 -2.636 1.00 83.62 86 GLY A N 1
ATOM 676 C CA . GLY A 1 86 ? -4.878 -16.813 -1.418 1.00 83.62 86 GLY A CA 1
ATOM 677 C C . GLY A 1 86 ? -5.322 -18.001 -0.549 1.00 83.62 86 GLY A C 1
ATOM 678 O O . GLY A 1 86 ? -6.519 -18.237 -0.390 1.00 83.62 86 GLY A O 1
ATOM 679 N N . PRO A 1 87 ? -4.388 -18.749 0.067 1.00 81.06 87 PRO A N 1
ATOM 680 C CA . PRO A 1 87 ? -4.714 -19.917 0.894 1.00 81.06 87 PRO A CA 1
ATOM 681 C C . PRO A 1 87 ? -5.270 -19.558 2.287 1.00 81.06 87 PRO A C 1
ATOM 683 O O . PRO A 1 87 ? -5.566 -20.452 3.080 1.00 81.06 87 PRO A O 1
ATOM 686 N N . GLY A 1 88 ? -5.352 -18.267 2.625 1.00 76.94 88 GLY A N 1
ATOM 687 C CA . GLY A 1 88 ? -5.753 -17.779 3.942 1.00 76.94 88 GLY A CA 1
ATOM 688 C C . GLY A 1 88 ? -7.269 -17.741 4.143 1.00 76.94 88 GLY A C 1
ATOM 689 O O . GLY A 1 88 ? -8.024 -17.416 3.233 1.00 76.94 88 GLY A O 1
ATOM 690 N N . LEU A 1 89 ? -7.706 -18.004 5.379 1.00 79.06 89 LEU A N 1
ATOM 691 C CA . LEU A 1 89 ? -9.098 -17.812 5.823 1.00 79.06 89 LEU A CA 1
ATOM 692 C C . LEU A 1 89 ? -9.545 -16.344 5.721 1.00 79.06 89 LEU A C 1
ATOM 694 O O . LEU A 1 89 ? -10.711 -16.041 5.464 1.00 79.06 89 LEU A O 1
ATOM 698 N N . PHE A 1 90 ? -8.586 -15.437 5.905 1.00 82.12 90 PHE A N 1
ATOM 699 C CA . PHE A 1 90 ? -8.713 -14.021 5.608 1.00 82.12 90 PHE A CA 1
ATOM 700 C C . PHE A 1 90 ? -7.915 -13.746 4.328 1.00 82.12 90 PHE A C 1
ATOM 702 O O . PHE A 1 90 ? -6.684 -13.825 4.370 1.00 82.12 90 PHE A O 1
ATOM 709 N N . PRO A 1 91 ? -8.577 -13.500 3.185 1.00 86.44 91 PRO A N 1
ATOM 710 C CA . PRO A 1 91 ? -7.866 -13.256 1.943 1.00 86.44 91 PRO A CA 1
ATOM 711 C C . PRO A 1 91 ? -7.096 -11.938 2.045 1.00 86.44 91 PRO A C 1
ATOM 713 O O . PRO A 1 91 ? -7.600 -10.961 2.611 1.00 86.44 91 PRO A O 1
ATOM 716 N N . ALA A 1 92 ? -5.882 -11.925 1.492 1.00 90.56 92 ALA A N 1
ATOM 717 C CA . ALA A 1 92 ? -5.100 -10.704 1.358 1.00 90.56 92 ALA A CA 1
ATOM 718 C C . ALA A 1 92 ? -5.913 -9.681 0.560 1.00 90.56 92 ALA A C 1
ATOM 720 O O . ALA A 1 92 ? -6.566 -10.032 -0.428 1.00 90.56 92 ALA A O 1
ATOM 721 N N . ARG A 1 93 ? -5.922 -8.433 1.016 1.00 92.50 93 ARG A N 1
ATOM 722 C CA . ARG A 1 93 ? -6.717 -7.380 0.399 1.00 92.50 93 ARG A CA 1
ATOM 723 C C . ARG A 1 93 ? -6.029 -6.044 0.530 1.00 92.50 93 ARG A C 1
ATOM 725 O O . ARG A 1 93 ? -5.292 -5.821 1.472 1.00 92.50 93 ARG A O 1
ATOM 732 N N . GLU A 1 94 ? -6.345 -5.158 -0.393 1.00 92.75 94 GLU A N 1
ATOM 733 C CA . GLU A 1 94 ? -5.952 -3.763 -0.333 1.00 92.75 94 GLU A CA 1
ATOM 734 C C . GLU A 1 94 ? -7.221 -2.921 -0.364 1.00 92.75 94 GLU A C 1
ATOM 736 O O . GLU A 1 94 ? -8.108 -3.125 -1.201 1.00 92.75 94 GLU A O 1
ATOM 741 N N . GLU A 1 95 ? -7.330 -2.010 0.591 1.00 92.88 95 GLU A N 1
ATOM 742 C CA . GLU A 1 95 ? -8.453 -1.100 0.750 1.00 92.88 95 GLU A CA 1
ATOM 743 C C . GLU A 1 95 ? -7.967 0.335 0.635 1.00 92.88 95 GLU A C 1
ATOM 745 O O . GLU A 1 95 ? -6.984 0.716 1.263 1.00 92.88 95 GLU A O 1
ATOM 750 N N . VAL A 1 96 ? -8.700 1.146 -0.119 1.00 90.94 96 VAL A N 1
ATOM 751 C CA . VAL A 1 96 ? -8.437 2.575 -0.257 1.00 90.94 96 VAL A CA 1
ATOM 752 C C . VAL A 1 96 ? -9.628 3.345 0.291 1.00 90.94 96 VAL A C 1
ATOM 754 O O . VAL A 1 96 ? -10.776 3.086 -0.081 1.00 90.94 96 VAL A O 1
ATOM 757 N N . ARG A 1 97 ? -9.343 4.294 1.182 1.00 89.38 97 ARG A N 1
ATOM 758 C CA . ARG A 1 97 ? -10.315 5.225 1.761 1.00 89.38 97 ARG A CA 1
ATOM 759 C C . ARG A 1 97 ? -9.907 6.657 1.451 1.00 89.38 97 ARG A C 1
ATOM 761 O O . ARG A 1 97 ? -8.750 7.025 1.648 1.00 89.38 97 ARG A O 1
ATOM 768 N N . ILE A 1 98 ? -10.867 7.462 1.019 1.00 88.50 98 ILE A N 1
ATOM 769 C CA . ILE A 1 98 ? -10.717 8.878 0.703 1.00 88.50 98 ILE A CA 1
ATOM 770 C C . ILE A 1 98 ? -11.552 9.655 1.711 1.00 88.50 98 ILE A C 1
ATOM 772 O O . ILE A 1 98 ? -12.780 9.636 1.711 1.00 88.50 98 ILE A O 1
ATOM 776 N N . LEU A 1 99 ? -10.868 10.333 2.621 1.00 86.69 99 LEU A N 1
ATOM 777 C CA . LEU A 1 99 ? -11.483 10.993 3.761 1.00 86.69 99 LEU A CA 1
ATOM 778 C C . LEU A 1 99 ? -11.321 12.502 3.628 1.00 86.69 99 LEU A C 1
ATOM 780 O O . LEU A 1 99 ? -10.306 12.997 3.136 1.00 86.69 99 LEU A O 1
ATOM 784 N N . ALA A 1 100 ? -12.316 13.259 4.090 1.00 85.06 100 ALA A N 1
ATOM 785 C CA . ALA A 1 100 ? -12.157 14.700 4.229 1.00 85.06 100 ALA A CA 1
ATOM 786 C C . ALA A 1 100 ? -10.970 14.987 5.159 1.00 85.06 100 ALA A C 1
ATOM 788 O O . ALA A 1 100 ? -10.877 14.391 6.232 1.00 85.06 100 ALA A O 1
ATOM 789 N N . LEU A 1 101 ? -10.068 15.881 4.747 1.00 75.38 101 LEU A N 1
ATOM 790 C CA . LEU A 1 101 ? -8.985 16.342 5.608 1.00 75.38 101 LEU A CA 1
ATOM 791 C C . LEU A 1 101 ? -9.618 17.187 6.733 1.00 75.38 101 LEU A C 1
ATOM 793 O O . LEU A 1 101 ? -10.275 18.182 6.416 1.00 75.38 101 LEU A O 1
ATOM 797 N N . PRO A 1 102 ? -9.503 16.836 8.027 1.00 61.12 102 PRO A N 1
ATOM 798 C CA . PRO A 1 102 ? -9.916 17.771 9.064 1.00 61.12 102 PRO A CA 1
ATOM 799 C C . PRO A 1 102 ? -9.010 19.013 9.058 1.00 61.12 102 PRO A C 1
ATOM 801 O O . PRO A 1 102 ? -7.888 18.966 8.556 1.00 61.12 102 PRO A O 1
ATOM 804 N N . GLU A 1 103 ? -9.497 20.122 9.633 1.00 57.16 103 GLU A N 1
ATOM 805 C CA . GLU A 1 103 ? -8.827 21.441 9.637 1.00 57.16 103 GLU A CA 1
ATOM 806 C C . GLU A 1 103 ? -7.380 21.412 10.171 1.00 57.16 103 GLU A C 1
ATOM 808 O O . GLU A 1 103 ? -6.606 22.311 9.862 1.00 57.16 103 GLU A O 1
ATOM 813 N N . MET A 1 104 ? -6.993 20.351 10.889 1.00 58.03 104 MET A N 1
ATOM 814 C CA . MET A 1 104 ? -5.672 19.705 10.797 1.00 58.03 104 MET A CA 1
ATOM 815 C C . MET A 1 104 ? -5.821 18.200 11.117 1.00 58.03 104 MET A C 1
ATOM 817 O O . MET A 1 104 ? -6.546 17.873 12.061 1.00 58.03 104 MET A O 1
ATOM 821 N N . PRO A 1 105 ? -5.106 17.281 10.429 1.00 55.00 105 PRO A N 1
ATOM 822 C CA . PRO A 1 105 ? -4.370 16.270 11.192 1.00 55.00 105 PRO A CA 1
ATOM 823 C C . PRO A 1 105 ? -3.080 15.806 10.493 1.00 55.00 105 PRO A C 1
ATOM 825 O O . PRO A 1 105 ? -2.979 15.716 9.271 1.00 55.00 105 PRO A O 1
ATOM 828 N N . GLN A 1 106 ? -2.086 15.417 11.281 1.00 70.06 106 GLN A N 1
ATOM 829 C CA . GLN A 1 106 ? -1.013 14.581 10.750 1.00 70.06 106 GLN A CA 1
ATOM 830 C C . GLN A 1 106 ? -1.623 13.250 10.271 1.00 70.06 106 GLN A C 1
ATOM 832 O O . GLN A 1 106 ? -2.562 12.776 10.918 1.00 70.06 106 GLN A O 1
ATOM 837 N N . PRO A 1 107 ? -1.121 12.635 9.183 1.00 68.88 107 PRO A N 1
ATOM 838 C CA . PRO A 1 107 ? -1.666 11.375 8.671 1.00 68.88 107 PRO A CA 1
ATOM 839 C C . PRO A 1 107 ? -1.776 10.268 9.739 1.00 68.88 107 PRO A C 1
ATOM 841 O O . PRO A 1 107 ? -2.667 9.427 9.671 1.00 68.88 107 PRO A O 1
ATOM 844 N N . ASP A 1 108 ? -0.951 10.348 10.787 1.00 78.00 108 ASP A N 1
ATOM 845 C CA . ASP A 1 108 ? -0.968 9.480 11.967 1.00 78.00 108 ASP A CA 1
ATOM 846 C C . ASP A 1 108 ? -2.284 9.500 12.766 1.00 78.00 108 ASP A C 1
ATOM 848 O O . ASP A 1 108 ? -2.665 8.487 13.351 1.00 78.00 108 ASP A O 1
ATOM 852 N N . ALA A 1 109 ? -2.997 10.631 12.828 1.00 79.12 109 ALA A N 1
ATOM 853 C CA . ALA A 1 109 ? -4.139 10.780 13.736 1.00 79.12 109 ALA A CA 1
ATOM 854 C C . ALA A 1 109 ? -5.312 9.864 13.363 1.00 79.12 109 ALA A C 1
ATOM 856 O O . ALA A 1 109 ? -5.978 9.314 14.241 1.00 79.12 109 ALA A O 1
ATOM 857 N N . TRP A 1 110 ? -5.550 9.681 12.062 1.00 79.69 110 TRP A N 1
ATOM 858 C CA . TRP A 1 110 ? -6.560 8.742 11.585 1.00 79.69 110 TRP A CA 1
ATOM 859 C C . TRP A 1 110 ? -6.182 7.305 11.941 1.00 79.69 110 TRP A C 1
ATOM 861 O O . TRP A 1 110 ? -7.008 6.547 12.452 1.00 79.69 110 TRP A O 1
ATOM 871 N N . THR A 1 111 ? -4.917 6.946 11.724 1.00 78.38 111 THR A N 1
ATOM 872 C CA . THR A 1 111 ? -4.429 5.593 11.968 1.00 78.38 111 THR A CA 1
ATOM 873 C C . THR A 1 111 ? -4.554 5.229 13.445 1.00 78.38 111 THR A C 1
ATOM 875 O O . THR A 1 111 ? -5.075 4.166 13.778 1.00 78.38 111 THR A O 1
ATOM 878 N N . LEU A 1 112 ? -4.205 6.160 14.340 1.00 79.62 112 LEU A N 1
ATOM 879 C CA . LEU A 1 112 ? -4.377 6.005 15.788 1.00 79.62 112 LEU A CA 1
ATOM 880 C C . LEU A 1 112 ? -5.847 5.834 16.204 1.00 79.62 112 LEU A C 1
ATOM 882 O O . LEU A 1 112 ? -6.151 5.056 17.108 1.00 79.62 112 LEU A O 1
ATOM 886 N N . GLN A 1 113 ? -6.778 6.527 15.542 1.00 83.88 113 GLN A N 1
ATOM 887 C CA . GLN A 1 113 ? -8.208 6.356 15.803 1.00 83.88 113 GLN A CA 1
ATOM 888 C C . GLN A 1 113 ? -8.697 4.963 15.389 1.00 83.88 113 GLN A C 1
ATOM 890 O O . GLN A 1 113 ? -9.487 4.349 16.106 1.00 83.88 113 GLN A O 1
ATOM 895 N N . ARG A 1 114 ? -8.240 4.461 14.239 1.00 83.25 114 ARG A N 1
ATOM 896 C CA . ARG A 1 114 ? -8.652 3.156 13.715 1.00 83.25 114 ARG A CA 1
ATOM 897 C C . ARG A 1 114 ? -8.167 2.010 14.596 1.00 83.25 114 ARG A C 1
ATOM 899 O O . ARG A 1 114 ? -8.953 1.118 14.903 1.00 83.25 114 ARG A O 1
ATOM 906 N N . VAL A 1 115 ? -6.911 2.048 15.037 1.00 87.06 115 VAL A N 1
ATOM 907 C CA . VAL A 1 115 ? -6.345 0.965 15.858 1.00 87.06 115 VAL A CA 1
ATOM 908 C C . VAL A 1 115 ? -6.999 0.851 17.231 1.00 87.06 115 VAL A C 1
ATOM 910 O O . VAL A 1 115 ? -7.078 -0.245 17.774 1.00 87.06 115 VAL A O 1
ATOM 913 N N . ALA A 1 116 ? -7.555 1.944 17.763 1.00 87.12 116 ALA A N 1
ATOM 914 C CA . ALA A 1 116 ? -8.304 1.924 19.019 1.00 87.12 116 ALA A CA 1
ATOM 915 C C . ALA A 1 116 ? -9.595 1.081 18.955 1.00 87.12 116 ALA A C 1
ATOM 917 O O . ALA A 1 116 ? -10.153 0.747 19.999 1.00 87.12 116 ALA A O 1
ATOM 918 N N . ALA A 1 117 ? -10.078 0.750 17.753 1.00 87.94 117 ALA A N 1
ATOM 919 C CA . ALA A 1 117 ? -11.242 -0.106 17.536 1.00 87.94 117 ALA A CA 1
ATOM 920 C C . ALA A 1 117 ? -10.880 -1.580 17.258 1.00 87.94 117 ALA A C 1
ATOM 922 O O . ALA A 1 117 ? -11.782 -2.377 17.004 1.00 87.94 117 ALA A O 1
ATOM 923 N N . LEU A 1 118 ? -9.590 -1.936 17.257 1.00 90.75 118 LEU A N 1
ATOM 924 C CA . LEU A 1 118 ? -9.118 -3.288 16.958 1.00 90.75 118 LEU A CA 1
ATOM 925 C C . LEU A 1 118 ? -8.904 -4.096 18.242 1.00 90.75 118 LEU A C 1
ATOM 927 O O . LEU A 1 118 ? -8.234 -3.646 19.172 1.00 90.75 118 LEU A O 1
ATOM 931 N N . ASP A 1 119 ? -9.436 -5.316 18.262 1.00 90.88 119 ASP A N 1
ATOM 932 C CA . ASP A 1 119 ? -9.231 -6.261 19.358 1.00 90.88 119 ASP A CA 1
ATOM 933 C C . ASP A 1 119 ? -7.801 -6.827 19.332 1.00 90.88 119 ASP A C 1
ATOM 935 O O . ASP A 1 119 ? -7.266 -7.162 18.271 1.00 90.88 119 ASP A O 1
ATOM 939 N N . ASP A 1 120 ? -7.185 -6.949 20.512 1.00 91.44 120 ASP A N 1
ATOM 940 C CA . ASP A 1 120 ? -5.829 -7.490 20.700 1.00 91.44 120 ASP A CA 1
ATOM 941 C C . ASP A 1 120 ? -4.768 -6.842 19.782 1.00 91.44 120 ASP A C 1
ATOM 943 O O . ASP A 1 120 ? -3.874 -7.510 19.257 1.00 91.44 120 ASP A O 1
ATOM 947 N N . TYR A 1 121 ? -4.879 -5.525 19.580 1.00 93.94 121 TYR A N 1
ATOM 948 C CA . TYR A 1 121 ? -3.948 -4.736 18.775 1.00 93.94 121 TYR A CA 1
ATOM 949 C C . TYR A 1 121 ? -2.502 -4.824 19.283 1.00 93.94 121 TYR A C 1
ATOM 951 O O . TYR A 1 121 ? -2.219 -4.631 20.470 1.00 93.94 121 TYR A O 1
ATOM 959 N N . VAL A 1 122 ? -1.574 -5.017 18.346 1.00 94.19 122 VAL A N 1
ATOM 960 C CA . VAL A 1 122 ? -0.130 -4.938 18.562 1.00 94.19 122 VAL A CA 1
ATOM 961 C C . VAL A 1 122 ? 0.499 -4.090 17.464 1.00 94.19 122 VAL A C 1
ATOM 963 O O . VAL A 1 122 ? 0.445 -4.440 16.286 1.00 94.19 122 VAL A O 1
ATOM 966 N N . GLU A 1 123 ? 1.152 -3.000 17.857 1.00 94.75 123 GLU A N 1
ATOM 967 C CA . GLU A 1 123 ? 1.989 -2.215 16.953 1.00 94.75 123 GLU A CA 1
ATOM 968 C C . GLU A 1 123 ? 3.288 -2.964 16.639 1.00 94.75 123 GLU A C 1
ATOM 970 O O . GLU A 1 123 ? 3.978 -3.436 17.546 1.00 94.75 123 GLU A O 1
ATOM 975 N N . LEU A 1 124 ? 3.638 -3.053 15.356 1.00 94.88 124 LEU A N 1
ATOM 976 C CA . LEU A 1 124 ? 4.884 -3.665 14.893 1.00 94.88 124 LEU A CA 1
ATOM 977 C C . LEU A 1 124 ? 5.880 -2.604 14.416 1.00 94.88 124 LEU A C 1
ATOM 979 O O . LEU A 1 124 ? 7.078 -2.702 14.694 1.00 94.88 124 LEU A O 1
ATOM 983 N N . SER A 1 125 ? 5.402 -1.579 13.707 1.00 94.88 125 SER A N 1
ATOM 984 C CA . SER A 1 125 ? 6.230 -0.463 13.252 1.00 94.88 125 SER A CA 1
ATOM 985 C C . SER A 1 125 ? 5.404 0.793 13.006 1.00 94.88 125 SER A C 1
ATOM 987 O O . SER A 1 125 ? 4.333 0.713 12.419 1.00 94.88 125 SER A O 1
ATOM 989 N N . HIS A 1 126 ? 5.940 1.962 13.354 1.00 93.00 126 HIS A N 1
ATOM 990 C CA . HIS A 1 126 ? 5.350 3.258 13.019 1.00 93.00 126 HIS A CA 1
ATOM 991 C C . HIS A 1 126 ? 6.427 4.195 12.471 1.00 93.00 126 HIS A C 1
ATOM 993 O O . HIS A 1 126 ? 7.471 4.395 13.098 1.00 93.00 126 HIS A O 1
ATOM 999 N N . LYS A 1 127 ? 6.219 4.725 11.260 1.00 92.44 127 LYS A N 1
ATOM 1000 C CA . LYS A 1 127 ? 7.179 5.600 10.576 1.00 92.44 127 LYS A CA 1
ATOM 1001 C C . LYS A 1 127 ? 6.471 6.716 9.825 1.00 92.44 127 LYS A C 1
ATOM 1003 O O . LYS A 1 127 ? 5.574 6.463 9.028 1.00 92.44 127 LYS A O 1
ATOM 1008 N N . THR A 1 128 ? 6.970 7.935 9.976 1.00 90.06 128 THR A N 1
ATOM 1009 C CA . THR A 1 128 ? 6.684 9.020 9.036 1.00 90.06 128 THR A CA 1
ATOM 1010 C C . THR A 1 128 ? 7.680 8.945 7.881 1.00 90.06 128 THR A C 1
ATOM 1012 O O . THR A 1 128 ? 8.889 8.845 8.099 1.00 90.06 128 THR A O 1
ATOM 1015 N N . LEU A 1 129 ? 7.186 8.988 6.650 1.00 90.00 129 LEU A N 1
ATOM 1016 C CA . LEU A 1 129 ? 7.987 8.941 5.431 1.00 90.00 129 LEU A CA 1
ATOM 1017 C C . LEU A 1 129 ? 7.600 10.067 4.474 1.00 90.00 129 LEU A C 1
ATOM 1019 O O . LEU A 1 129 ? 6.558 10.696 4.624 1.00 90.00 129 LEU A O 1
ATOM 1023 N N . ALA A 1 130 ? 8.464 10.337 3.501 1.00 87.44 130 ALA A N 1
ATOM 1024 C CA . ALA A 1 130 ? 8.157 11.228 2.392 1.00 87.44 130 ALA A CA 1
ATOM 1025 C C . ALA A 1 130 ? 7.875 10.386 1.144 1.00 87.44 130 ALA A C 1
ATOM 1027 O O . ALA A 1 130 ? 8.643 9.475 0.825 1.00 87.44 130 ALA A O 1
ATOM 1028 N N . LEU A 1 131 ? 6.782 10.687 0.448 1.00 83.50 131 LEU A N 1
ATOM 1029 C CA . LEU A 1 131 ? 6.478 10.103 -0.855 1.00 83.50 131 LEU A CA 1
ATOM 1030 C C . LEU A 1 131 ? 7.496 10.579 -1.905 1.00 83.50 131 LEU A C 1
ATOM 1032 O O . LEU A 1 131 ? 8.273 11.505 -1.669 1.00 83.50 131 LEU A O 1
ATOM 1036 N N . GLY A 1 132 ? 7.485 9.964 -3.091 1.00 78.62 132 GLY A N 1
ATOM 1037 C CA . GLY A 1 132 ? 8.416 10.306 -4.178 1.00 78.62 132 GLY A CA 1
ATOM 1038 C C . GLY A 1 132 ? 8.354 11.771 -4.639 1.00 78.62 132 GLY A C 1
ATOM 1039 O O . GLY A 1 132 ? 9.302 12.261 -5.245 1.00 78.62 132 GLY A O 1
ATOM 1040 N N . ASP A 1 133 ? 7.270 12.477 -4.319 1.00 81.44 133 ASP A N 1
ATOM 1041 C CA . ASP A 1 133 ? 7.060 13.904 -4.579 1.00 81.44 133 ASP A CA 1
ATOM 1042 C C . ASP A 1 133 ? 7.291 14.806 -3.349 1.00 81.44 133 ASP A C 1
ATOM 1044 O O . ASP A 1 133 ? 7.027 16.007 -3.397 1.00 81.44 133 ASP A O 1
ATOM 1048 N N . GLY A 1 134 ? 7.791 14.244 -2.245 1.00 81.50 134 GLY A N 1
ATOM 1049 C CA . GLY A 1 134 ? 8.116 14.959 -1.013 1.00 81.50 134 GLY A CA 1
ATOM 1050 C C . GLY A 1 134 ? 6.949 15.159 -0.043 1.00 81.50 134 GLY A C 1
ATOM 1051 O O . GLY A 1 134 ? 7.170 15.707 1.038 1.00 81.50 134 GLY A O 1
ATOM 1052 N N . ARG A 1 135 ? 5.725 14.720 -0.373 1.00 85.56 135 ARG A N 1
ATOM 1053 C CA . ARG A 1 135 ? 4.588 14.805 0.558 1.00 85.56 135 ARG A CA 1
ATOM 1054 C C . ARG A 1 135 ? 4.801 13.914 1.787 1.00 85.56 135 ARG A C 1
ATOM 1056 O O . ARG A 1 135 ? 5.300 12.798 1.634 1.00 85.56 135 ARG A O 1
ATOM 1063 N N . PRO A 1 136 ? 4.404 14.359 2.993 1.00 87.38 136 PRO A N 1
ATOM 1064 C CA . PRO A 1 136 ? 4.481 13.526 4.184 1.00 87.38 136 PRO A CA 1
ATOM 1065 C C . PRO A 1 136 ? 3.448 12.398 4.121 1.00 87.38 136 PRO A C 1
ATOM 1067 O O . PRO A 1 136 ? 2.308 12.604 3.711 1.00 87.38 136 PRO A O 1
ATOM 1070 N N . ALA A 1 137 ? 3.840 11.223 4.585 1.00 89.31 137 ALA A N 1
ATOM 1071 C CA . ALA A 1 137 ? 2.985 10.063 4.741 1.00 89.31 137 ALA A CA 1
ATOM 1072 C C . ALA A 1 137 ? 3.283 9.364 6.070 1.00 89.31 137 ALA A C 1
ATOM 1074 O O . ALA A 1 137 ? 4.406 9.410 6.575 1.00 89.31 137 ALA A O 1
ATOM 1075 N N . ALA A 1 138 ? 2.276 8.707 6.626 1.00 91.06 138 ALA A N 1
ATOM 1076 C CA . ALA A 1 138 ? 2.383 7.861 7.801 1.00 91.06 138 ALA A CA 1
ATOM 1077 C C . ALA A 1 138 ? 2.250 6.403 7.391 1.00 91.06 138 ALA A C 1
ATOM 1079 O O . ALA A 1 138 ? 1.283 6.051 6.725 1.00 91.06 138 ALA A O 1
ATOM 1080 N N . LEU A 1 139 ? 3.195 5.573 7.813 1.00 92.62 139 LEU A N 1
ATOM 1081 C CA . LEU A 1 139 ? 3.149 4.128 7.662 1.00 92.62 139 LEU A CA 1
ATOM 1082 C C . LEU A 1 139 ? 3.045 3.494 9.043 1.00 92.62 139 LEU A C 1
ATOM 1084 O O . LEU A 1 139 ? 3.956 3.648 9.863 1.00 92.62 139 LEU A O 1
ATOM 1088 N N . LEU A 1 140 ? 1.962 2.766 9.277 1.00 93.69 140 LEU A N 1
ATOM 1089 C CA . LEU A 1 140 ? 1.775 1.950 10.466 1.00 93.69 140 LEU A CA 1
ATOM 1090 C C . LEU A 1 140 ? 1.643 0.488 10.062 1.00 93.69 140 LEU A C 1
ATOM 1092 O O . LEU A 1 140 ? 0.783 0.129 9.269 1.00 93.69 140 LEU A O 1
ATOM 1096 N N . GLU A 1 141 ? 2.465 -0.355 10.655 1.00 95.12 141 GLU A N 1
ATOM 1097 C CA . GLU A 1 141 ? 2.411 -1.803 10.542 1.00 95.12 141 GLU A CA 1
ATOM 1098 C C . GLU A 1 141 ? 1.972 -2.374 11.889 1.00 95.12 141 GLU A C 1
ATOM 1100 O O . GLU A 1 141 ? 2.541 -2.040 12.933 1.00 95.12 141 GLU A O 1
ATOM 1105 N N . TYR A 1 142 ? 0.953 -3.226 11.879 1.00 94.81 142 TYR A N 1
ATOM 1106 C CA . TYR A 1 142 ? 0.339 -3.744 13.096 1.00 94.81 142 TYR A CA 1
ATOM 1107 C C . TYR A 1 142 ? -0.260 -5.134 12.884 1.00 94.81 142 TYR A C 1
ATOM 1109 O O . TYR A 1 142 ? -0.402 -5.627 11.764 1.00 94.81 142 TYR A O 1
ATOM 1117 N N . ALA A 1 143 ? -0.612 -5.778 13.991 1.00 94.62 143 ALA A N 1
ATOM 1118 C CA . ALA A 1 143 ? -1.403 -6.994 14.006 1.00 94.62 143 ALA A CA 1
ATOM 1119 C C . ALA A 1 143 ? -2.612 -6.842 14.936 1.00 94.62 143 ALA A C 1
ATOM 1121 O O . ALA A 1 143 ? -2.564 -6.081 15.901 1.00 94.62 143 ALA A O 1
ATOM 1122 N N . TYR A 1 144 ? -3.696 -7.555 14.648 1.00 93.69 144 TYR A N 1
ATOM 1123 C CA . TYR A 1 144 ? -4.897 -7.597 15.487 1.00 93.69 144 TYR A CA 1
ATOM 1124 C C . TYR A 1 144 ? -5.589 -8.956 15.383 1.00 93.69 144 TYR A C 1
ATOM 1126 O O . TYR A 1 144 ? -5.344 -9.712 14.439 1.00 93.69 144 TYR A O 1
ATOM 1134 N N . ALA A 1 145 ? -6.451 -9.283 16.343 1.00 92.31 145 ALA A N 1
ATOM 1135 C CA . ALA A 1 145 ? -7.223 -10.518 16.307 1.00 92.31 145 ALA A CA 1
ATOM 1136 C C . ALA A 1 145 ? -8.603 -10.287 15.676 1.00 92.31 145 ALA A C 1
ATOM 1138 O O . ALA A 1 145 ? -9.289 -9.310 15.964 1.00 92.31 145 ALA A O 1
ATOM 1139 N N . VAL A 1 146 ? -9.040 -11.210 14.818 1.00 89.88 146 VAL A N 1
ATOM 1140 C CA . VAL A 1 146 ? -10.384 -11.189 14.232 1.00 89.88 146 VAL A CA 1
ATOM 1141 C C . VAL A 1 146 ? -11.017 -12.567 14.301 1.00 89.88 146 VAL A C 1
ATOM 1143 O O . VAL A 1 146 ? -10.350 -13.598 14.192 1.00 89.88 146 VAL A O 1
ATOM 1146 N N . LYS A 1 147 ? -12.337 -12.601 14.474 1.00 87.06 147 LYS A N 1
ATOM 1147 C CA . LYS A 1 147 ? -13.100 -13.839 14.358 1.00 87.06 147 LYS A CA 1
ATOM 1148 C C . LYS A 1 147 ? -13.477 -14.066 12.889 1.00 87.06 147 LYS A C 1
ATOM 1150 O O . LYS A 1 147 ? -14.136 -13.199 12.311 1.00 87.06 147 LYS A O 1
ATOM 1155 N N . PRO A 1 148 ? -13.096 -15.201 12.279 1.00 81.62 148 PRO A N 1
ATOM 1156 C CA . PRO A 1 148 ? -13.489 -15.493 10.909 1.00 81.62 148 PRO A CA 1
ATOM 1157 C C . PRO A 1 148 ? -15.007 -15.737 10.806 1.00 81.62 148 PRO A C 1
ATOM 1159 O O . PRO A 1 148 ? -15.672 -15.978 11.825 1.00 81.62 148 PRO A O 1
ATOM 1162 N N . PRO A 1 149 ? -15.570 -15.681 9.586 1.00 78.62 149 PRO A N 1
ATOM 1163 C CA . PRO A 1 149 ? -16.965 -16.015 9.333 1.00 78.62 149 PRO A CA 1
ATOM 1164 C C . PRO A 1 149 ? -17.381 -17.370 9.950 1.00 78.62 149 PRO A C 1
ATOM 1166 O O . PRO A 1 149 ? -16.565 -18.297 10.005 1.00 78.62 149 PRO A O 1
ATOM 1169 N N . PRO A 1 150 ? -18.632 -17.516 10.439 1.00 73.00 150 PRO A N 1
ATOM 1170 C CA . PRO A 1 150 ? -19.058 -18.690 11.214 1.00 73.00 150 PRO A CA 1
ATOM 1171 C C . PRO A 1 150 ? -18.912 -20.032 10.482 1.00 73.00 150 PRO A C 1
ATOM 1173 O O . PRO A 1 150 ? -18.738 -21.069 11.117 1.00 73.00 150 PRO A O 1
ATOM 1176 N N . ASP A 1 151 ? -18.987 -20.011 9.156 1.00 76.69 151 ASP A N 1
ATOM 1177 C CA . ASP A 1 151 ? -18.854 -21.150 8.248 1.00 76.69 151 ASP A CA 1
ATOM 1178 C C . ASP A 1 151 ? -17.418 -21.686 8.136 1.00 76.69 151 ASP A C 1
ATOM 1180 O O . ASP A 1 151 ? -17.223 -22.811 7.681 1.00 76.69 151 ASP A O 1
ATOM 1184 N N . GLN A 1 152 ? -16.419 -20.934 8.605 1.00 70.12 152 GLN A N 1
ATOM 1185 C CA . GLN 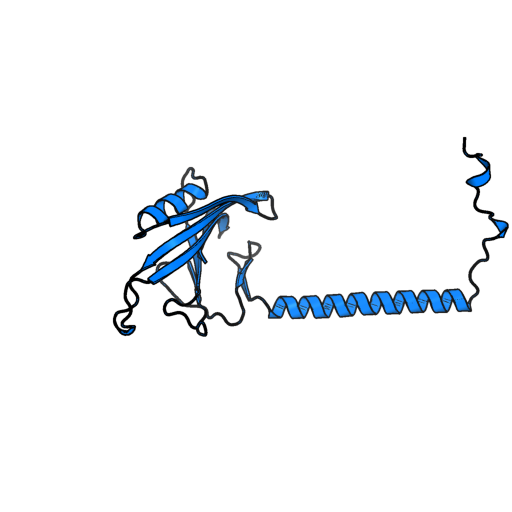A 1 152 ? -15.011 -21.326 8.526 1.00 70.12 152 GLN A CA 1
ATOM 1186 C C . GLN A 1 152 ? -14.502 -22.093 9.759 1.00 70.12 152 GLN A C 1
ATOM 1188 O O . GLN A 1 152 ? -13.370 -22.571 9.754 1.00 70.12 152 GLN A O 1
ATOM 1193 N N . GLY A 1 153 ? -15.314 -22.237 10.817 1.00 64.44 153 GLY A N 1
ATOM 1194 C CA . GLY A 1 153 ? -15.052 -23.132 11.960 1.00 64.44 153 GLY A CA 1
ATOM 1195 C C . GLY A 1 153 ? -13.790 -22.848 12.793 1.00 64.44 153 GLY A C 1
ATOM 1196 O O . GLY A 1 153 ? -13.481 -23.611 13.708 1.00 64.44 153 GLY A O 1
ATOM 1197 N N . ALA A 1 154 ? -13.058 -21.775 12.495 1.00 69.56 154 ALA A N 1
ATOM 1198 C CA . ALA A 1 154 ? -11.816 -21.413 13.160 1.00 69.56 154 ALA A CA 1
ATOM 1199 C C . ALA A 1 154 ? -12.048 -20.494 14.373 1.00 69.56 154 ALA A C 1
ATOM 1201 O O . ALA A 1 154 ? -13.000 -19.712 14.434 1.00 69.56 154 ALA A O 1
ATOM 1202 N N . SER A 1 155 ? -11.146 -20.610 15.354 1.00 80.69 155 SER A N 1
ATOM 1203 C CA . SER A 1 155 ? -11.024 -19.651 16.459 1.00 80.69 155 SER A CA 1
ATOM 1204 C C . SER A 1 155 ? -10.483 -18.303 15.949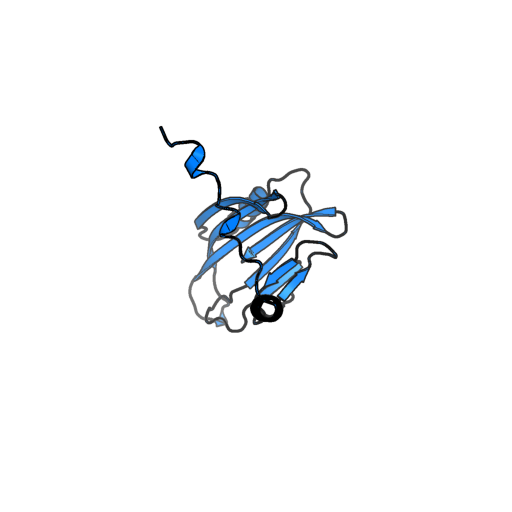 1.00 80.69 155 SER A C 1
ATOM 1206 O O . SER A 1 155 ? -10.208 -18.159 14.759 1.00 80.69 155 SER A O 1
ATOM 1208 N N . LEU A 1 156 ? -10.331 -17.324 16.848 1.00 83.25 156 LEU A N 1
ATOM 1209 C CA . LEU A 1 156 ? -9.651 -16.047 16.587 1.00 83.25 156 LEU A CA 1
ATOM 1210 C C . LEU A 1 156 ? -8.374 -16.259 15.759 1.00 83.25 156 LEU A C 1
ATOM 1212 O O . LEU A 1 156 ? -7.541 -17.101 16.102 1.00 83.25 156 LEU A O 1
ATOM 1216 N N . VAL A 1 157 ? -8.233 -15.489 14.682 1.00 87.06 157 VAL A N 1
ATOM 1217 C CA . VAL A 1 157 ? -7.045 -15.471 13.824 1.00 87.06 157 VAL A CA 1
ATOM 1218 C C . VAL A 1 157 ? -6.347 -14.125 13.951 1.00 87.06 157 VAL A C 1
ATOM 1220 O O . VAL A 1 157 ? -7.003 -13.092 14.067 1.00 87.06 157 VAL A O 1
ATOM 1223 N N . ALA A 1 158 ? -5.016 -14.139 13.930 1.00 89.81 158 ALA A N 1
ATOM 1224 C CA . ALA A 1 158 ? -4.225 -12.919 13.871 1.00 89.81 158 ALA A CA 1
ATOM 1225 C C . ALA A 1 158 ? -4.151 -12.427 12.421 1.00 89.81 158 ALA A C 1
ATOM 1227 O O . ALA A 1 158 ? -3.834 -13.200 11.514 1.00 89.81 158 ALA A O 1
ATOM 1228 N N . VAL A 1 159 ? -4.427 -11.146 12.217 1.00 90.44 159 VAL A N 1
ATOM 1229 C CA . VAL A 1 159 ? -4.303 -10.451 10.938 1.00 90.44 159 VAL A CA 1
ATOM 1230 C C . VAL A 1 159 ? -3.159 -9.466 11.058 1.00 90.44 159 VAL A C 1
ATOM 1232 O O . VAL A 1 159 ? -3.143 -8.647 11.971 1.00 90.44 159 VAL A O 1
ATOM 1235 N N . HIS A 1 160 ? -2.207 -9.568 10.139 1.00 93.94 160 HIS A N 1
ATOM 1236 C CA . HIS A 1 160 ? -1.187 -8.552 9.907 1.00 93.94 160 HIS A CA 1
ATOM 1237 C C . HIS A 1 160 ? -1.741 -7.540 8.913 1.00 93.94 160 HIS A C 1
ATOM 1239 O O . HIS A 1 160 ? -2.402 -7.944 7.957 1.00 93.94 160 HIS A O 1
ATOM 1245 N N . ALA A 1 161 ? -1.514 -6.256 9.165 1.00 93.00 161 ALA A N 1
ATOM 1246 C CA . ALA A 1 161 ? -1.968 -5.204 8.277 1.00 93.00 161 ALA A CA 1
ATOM 1247 C C . ALA A 1 161 ? -1.028 -3.995 8.289 1.00 93.00 161 ALA A C 1
ATOM 1249 O O . ALA A 1 161 ? -0.296 -3.747 9.255 1.00 93.00 161 ALA A O 1
ATOM 1250 N N . VAL A 1 162 ? -1.063 -3.242 7.193 1.00 93.81 162 VAL A N 1
ATOM 1251 C CA . VAL A 1 162 ? -0.246 -2.048 6.981 1.00 93.81 162 VAL A CA 1
ATOM 1252 C C . VAL A 1 162 ? -1.133 -0.906 6.514 1.00 93.81 162 VAL A C 1
ATOM 1254 O O . VAL A 1 162 ? -1.747 -0.997 5.460 1.00 93.81 162 VAL A O 1
ATOM 1257 N N . ASP A 1 163 ? -1.157 0.191 7.264 1.00 92.94 163 ASP A N 1
ATOM 1258 C CA . ASP A 1 163 ? -1.853 1.418 6.888 1.00 92.94 163 ASP A CA 1
ATOM 1259 C C . ASP A 1 163 ? -0.834 2.456 6.395 1.00 92.94 163 ASP A C 1
ATOM 1261 O O . ASP A 1 163 ? 0.108 2.809 7.107 1.00 92.94 163 ASP A O 1
ATOM 1265 N N . LEU A 1 164 ? -1.042 2.976 5.186 1.00 91.69 164 LEU A N 1
ATOM 1266 C CA . LEU A 1 164 ? -0.321 4.107 4.613 1.00 91.69 164 LEU A CA 1
ATOM 1267 C C . LEU A 1 164 ? -1.288 5.280 4.427 1.00 91.69 164 LEU A C 1
ATOM 1269 O O . LEU A 1 164 ? -2.165 5.227 3.567 1.00 91.69 164 LEU A O 1
ATOM 1273 N N . ALA A 1 165 ? -1.110 6.350 5.198 1.00 90.69 165 ALA A N 1
ATOM 1274 C CA . ALA A 1 165 ? -1.949 7.545 5.147 1.00 90.69 165 ALA A CA 1
ATOM 1275 C C . ALA A 1 165 ? -1.168 8.753 4.609 1.00 90.69 165 ALA A C 1
ATOM 1277 O O . ALA A 1 165 ? -0.052 9.022 5.057 1.00 90.69 165 ALA A O 1
ATOM 1278 N N . PHE A 1 166 ? -1.739 9.506 3.667 1.00 88.69 166 PHE A N 1
ATOM 1279 C CA . PHE A 1 166 ? -1.105 10.692 3.076 1.00 88.69 166 PHE A CA 1
ATOM 1280 C C . PHE A 1 166 ? -2.133 11.683 2.506 1.00 88.69 166 PHE A C 1
ATOM 1282 O O . PHE A 1 166 ? -3.216 11.276 2.082 1.00 88.69 166 PHE A O 1
ATOM 1289 N N . PRO A 1 167 ? -1.821 12.991 2.460 1.00 87.31 167 PRO A N 1
ATOM 1290 C CA . PRO A 1 167 ? -2.681 13.970 1.813 1.00 87.31 167 PRO A CA 1
ATOM 1291 C C . PRO A 1 167 ? -2.579 13.856 0.286 1.00 87.31 167 PRO A C 1
ATOM 1293 O O . PRO A 1 167 ? -1.484 13.770 -0.284 1.00 87.31 167 PRO A O 1
ATOM 1296 N N . ALA A 1 168 ? -3.716 13.893 -0.401 1.00 85.94 168 ALA A N 1
ATOM 1297 C CA . ALA A 1 168 ? -3.793 13.941 -1.856 1.00 85.94 168 ALA A CA 1
ATOM 1298 C C . ALA A 1 168 ? -4.917 14.856 -2.328 1.00 85.94 168 ALA A C 1
ATOM 1300 O O . ALA A 1 168 ? -5.842 15.162 -1.578 1.00 85.94 168 ALA A O 1
ATOM 1301 N N . ARG A 1 169 ? -4.836 15.302 -3.583 1.00 83.19 169 ARG A N 1
ATOM 1302 C CA . ARG A 1 169 ? -5.951 15.993 -4.217 1.00 83.19 169 ARG A CA 1
ATOM 1303 C C . ARG A 1 169 ? -6.883 14.961 -4.830 1.00 83.19 169 ARG A C 1
ATOM 1305 O O . ARG A 1 169 ? -6.449 14.049 -5.520 1.00 83.19 169 ARG A O 1
ATOM 1312 N N . TYR A 1 170 ? -8.168 15.111 -4.565 1.00 80.31 170 TYR A N 1
ATOM 1313 C CA . TYR A 1 170 ? -9.217 14.287 -5.138 1.00 80.31 170 TYR A CA 1
ATOM 1314 C C . TYR A 1 170 ? -10.370 15.205 -5.524 1.00 80.31 170 TYR A C 1
ATOM 1316 O O . TYR A 1 170 ? -10.826 16.001 -4.705 1.00 80.31 170 TYR A O 1
ATOM 1324 N N . GLU A 1 171 ? -10.766 15.160 -6.797 1.00 82.31 171 GLU A N 1
ATOM 1325 C CA . GLU A 1 171 ? -11.805 16.034 -7.368 1.00 82.31 171 GLU A CA 1
ATOM 1326 C C . GLU A 1 171 ? -11.578 17.540 -7.103 1.00 82.31 171 GLU A C 1
ATOM 1328 O O . GLU A 1 171 ? -12.512 18.328 -6.997 1.00 82.31 171 GLU A O 1
ATOM 1333 N N . GLY A 1 172 ? -10.310 17.962 -7.019 1.00 80.69 172 GLY A N 1
ATOM 1334 C CA . GLY A 1 172 ? -9.927 19.360 -6.787 1.00 80.69 172 GLY A CA 1
ATOM 1335 C C . GLY A 1 172 ? -9.865 19.788 -5.317 1.00 80.69 172 GLY A C 1
ATOM 1336 O O . GLY A 1 172 ? -9.457 20.916 -5.042 1.00 80.69 172 GLY A O 1
ATOM 1337 N N . GLU A 1 173 ? -10.188 18.901 -4.376 1.00 84.12 173 GLU A N 1
ATOM 1338 C CA . GLU A 1 173 ? -10.108 19.149 -2.934 1.00 84.12 173 GLU A CA 1
ATOM 1339 C C . GLU A 1 173 ? -8.968 18.355 -2.288 1.00 84.12 173 GLU A C 1
ATOM 1341 O O . GLU A 1 173 ? -8.627 17.259 -2.729 1.00 84.12 173 GLU A O 1
ATOM 1346 N N . GLU A 1 174 ? -8.374 18.891 -1.220 1.00 85.25 174 GLU A N 1
ATOM 1347 C CA . GLU A 1 174 ? -7.394 18.151 -0.422 1.00 85.25 174 GLU A CA 1
ATOM 1348 C C . GLU A 1 174 ? -8.112 17.142 0.489 1.00 85.25 174 GLU A C 1
ATOM 1350 O O . GLU A 1 174 ? -9.021 17.489 1.249 1.00 85.25 174 GLU A O 1
ATOM 1355 N N . LYS A 1 175 ? -7.715 15.875 0.387 1.00 87.25 175 LYS A N 1
ATOM 1356 C CA . LYS A 1 175 ? -8.275 14.730 1.108 1.00 87.25 175 LYS A CA 1
ATOM 1357 C C . LYS A 1 175 ? -7.156 13.921 1.751 1.00 87.25 175 LYS A C 1
ATOM 1359 O O . LYS A 1 175 ? -6.019 13.929 1.282 1.00 87.25 175 LYS A O 1
ATOM 1364 N N . LEU A 1 176 ? -7.488 13.189 2.808 1.00 88.12 176 LEU A N 1
ATOM 1365 C CA . LEU A 1 176 ? -6.617 12.158 3.356 1.00 88.12 176 LEU A CA 1
ATOM 1366 C C . LEU A 1 176 ? -6.904 10.857 2.609 1.00 88.12 176 LEU A C 1
ATOM 1368 O O . LEU A 1 176 ? -8.029 10.362 2.645 1.00 88.12 176 LEU A O 1
ATOM 1372 N N . VAL A 1 177 ? -5.892 10.307 1.954 1.00 88.88 177 VAL A N 1
ATOM 1373 C CA . VAL A 1 177 ? -5.959 8.982 1.342 1.00 88.88 177 VAL A CA 1
ATOM 1374 C C . VAL A 1 177 ? -5.303 7.996 2.286 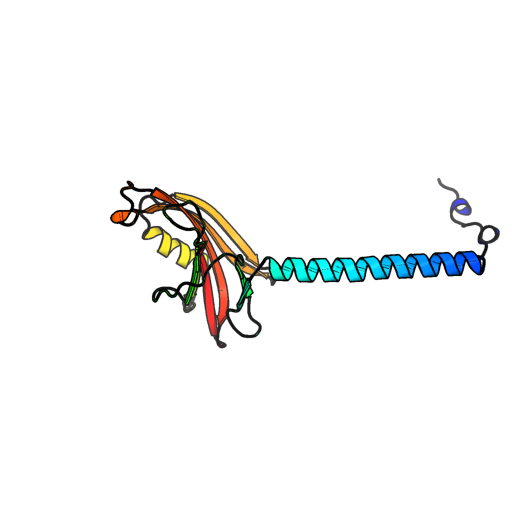1.00 88.88 177 VAL A C 1
ATOM 1376 O O . VAL A 1 177 ? -4.190 8.232 2.757 1.00 88.88 177 VAL A O 1
ATOM 1379 N N . VAL A 1 178 ? -5.998 6.897 2.559 1.00 90.31 178 VAL A N 1
ATOM 1380 C CA . VAL A 1 178 ? -5.469 5.791 3.350 1.00 90.31 178 VAL A CA 1
ATOM 1381 C C . VAL A 1 178 ? -5.528 4.517 2.530 1.00 90.31 178 VAL A C 1
ATOM 1383 O O . VAL A 1 178 ? -6.594 4.150 2.040 1.00 90.31 178 VAL A O 1
ATOM 1386 N N . VAL A 1 179 ? -4.384 3.854 2.416 1.00 91.44 179 VAL A N 1
ATOM 1387 C CA . VAL A 1 179 ? -4.244 2.522 1.837 1.00 91.44 179 VAL A CA 1
ATOM 1388 C C . VAL A 1 179 ? -3.993 1.534 2.969 1.00 91.44 179 VAL A C 1
ATOM 1390 O O . VAL A 1 179 ? -3.019 1.691 3.700 1.00 91.44 179 VAL A O 1
ATOM 1393 N N . THR A 1 180 ? -4.861 0.540 3.124 1.00 92.06 180 THR A N 1
ATOM 1394 C CA . THR A 1 180 ? -4.686 -0.569 4.069 1.00 92.06 180 THR A CA 1
ATOM 1395 C C . THR A 1 180 ? -4.397 -1.846 3.290 1.00 92.06 180 THR A C 1
ATOM 1397 O O . THR A 1 180 ? -5.208 -2.222 2.446 1.00 92.06 180 THR A O 1
ATOM 1400 N N . LEU A 1 181 ? -3.282 -2.505 3.603 1.00 90.38 181 LEU A N 1
ATOM 1401 C CA . LEU A 1 181 ? -2.859 -3.820 3.100 1.00 90.38 181 LEU A CA 1
ATOM 1402 C C . LEU A 1 181 ? -3.009 -4.889 4.187 1.00 90.38 181 LEU A C 1
ATOM 1404 O O . LEU A 1 181 ? -2.805 -4.524 5.369 1.00 90.38 181 LEU A O 1
#

Foldseek 3Di:
DDDPVVPDDPPVPDDDDDPVRVVVVVVVVVVVVVCCVVVVVVVVVVVPQQWDWDALDVPWDTDTDGPQWDWDDDPVAPTKTFNPPDPDLDTDMKTKHWAAAPVDDDQVVVVVVVQVPFAPKDWDDWDWDADPVRFIKIKTWIKGWDDGDPVVVDDIDIDTKIKIWTWIDHPNHITIMIMMD

Sequence (181 aa):
MTRPDDLFVDASAYHPPGKWEARAGNLLVLVVAGLLLLGGWMFKDWMQDQFRYLALAEGEIAIPYPPAWALQSDPTVDFRVVDPTGPGLFPAREEVRILALPEMPQPDAWTLQRVAALDDYVELSHKTLALGDGRPAALLEYAYAVKPPPDQGASLVAVHAVDLAFPARYEGEEKLVVVTL

pLDDT: mean 82.22, std 11.47, range [49.44, 95.12]

Radius of gyration: 27.25 Å; chains: 1; bounding box: 77×45×63 Å

Secondary structure (DSSP, 8-state):
---GGGG---TTS-PPPPHHHHHHHHHHHHHHHHHHHHHHHHHHHHHHHH-EEEESSTTS-EEEE-TTPEE---TTSSEEEE-TT-SSSS--EEEEEEEEPPSS--THHHHHHHHTTSTT-EEEEEEEEE-TTS-EEEEEEEEEEEPPPGGG----EEEEEEEEEEEEEETTEEEEEEEE-